Protein AF-A0A1V6EZN3-F1 (afdb_monomer_lite)

pLDDT: mean 82.38, std 13.68, range [46.47, 98.19]

Secondary structure (DSSP, 8-state):
-IIIIIHHHHHHS-TTTTT-HHHHHHHHHHHHHHHHHHHHHHHHHHHHS----STT-----TT-TT--------HHHHHHHHHHHHHHHHHHHHHHHHS--S-S-GGGTTHHHHHHHHTT-

Structure (mmCIF, N/CA/C/O backbone):
data_AF-A0A1V6EZN3-F1
#
_entry.id   AF-A0A1V6EZN3-F1
#
loop_
_atom_site.group_PDB
_atom_site.id
_atom_site.type_symbol
_atom_site.label_atom_id
_atom_site.label_alt_id
_atom_site.label_comp_id
_atom_site.label_asym_id
_atom_site.label_entity_id
_atom_site.label_seq_id
_atom_site.pdbx_PDB_ins_code
_atom_site.Cartn_x
_atom_site.Cartn_y
_atom_site.Cartn_z
_atom_site.occupancy
_atom_site.B_iso_or_equiv
_atom_site.auth_seq_id
_atom_site.auth_comp_id
_atom_site.auth_asym_id
_atom_site.auth_atom_id
_atom_site.pdbx_PDB_model_num
ATOM 1 N N . MET A 1 1 ? 4.358 9.536 4.917 1.00 74.75 1 MET A N 1
ATOM 2 C CA . MET A 1 1 ? 5.019 10.596 4.111 1.00 74.75 1 MET A CA 1
ATOM 3 C C . MET A 1 1 ? 6.515 10.381 3.863 1.00 74.75 1 MET A C 1
ATOM 5 O O . MET A 1 1 ? 6.900 10.360 2.704 1.00 74.75 1 MET A O 1
ATOM 9 N N . VAL A 1 2 ? 7.370 10.203 4.880 1.00 86.25 2 VAL A N 1
ATOM 10 C CA . VAL A 1 2 ? 8.837 10.107 4.666 1.00 86.25 2 VAL A CA 1
ATOM 11 C C . VAL A 1 2 ? 9.235 8.895 3.810 1.00 86.25 2 VAL A C 1
ATOM 13 O O . VAL A 1 2 ? 9.901 9.062 2.791 1.00 86.25 2 VAL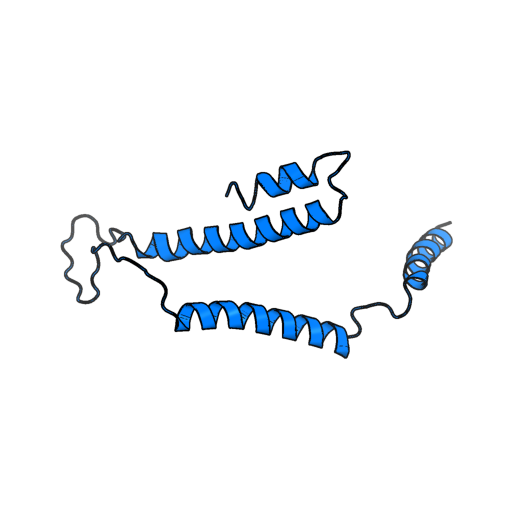 A O 1
ATOM 16 N N . LEU A 1 3 ? 8.769 7.697 4.181 1.00 86.19 3 LEU A N 1
ATOM 17 C CA . LEU A 1 3 ? 9.101 6.441 3.493 1.00 86.19 3 LEU A CA 1
ATOM 18 C C . LEU A 1 3 ? 8.629 6.398 2.035 1.00 86.19 3 LEU A C 1
ATOM 20 O O . LEU A 1 3 ? 9.385 5.961 1.186 1.00 86.19 3 LEU A O 1
ATOM 24 N N . GLY A 1 4 ? 7.414 6.865 1.737 1.00 88.38 4 GLY A N 1
ATOM 25 C CA . GLY A 1 4 ? 6.860 6.824 0.376 1.00 88.38 4 GLY A CA 1
ATOM 26 C C . GLY A 1 4 ? 7.092 8.066 -0.476 1.00 88.38 4 GLY A C 1
ATOM 27 O O . GLY A 1 4 ? 6.752 8.046 -1.651 1.00 88.38 4 GLY A O 1
ATOM 28 N N . GLY A 1 5 ? 7.629 9.147 0.095 1.00 90.88 5 GLY A N 1
ATOM 29 C CA . GLY A 1 5 ? 7.804 10.424 -0.603 1.00 90.88 5 GLY A CA 1
ATOM 30 C C . GLY A 1 5 ? 9.262 10.861 -0.663 1.00 90.88 5 GLY A C 1
ATOM 31 O O . GLY A 1 5 ? 9.866 10.891 -1.731 1.00 90.88 5 GLY A O 1
ATOM 32 N N . ILE A 1 6 ? 9.846 11.166 0.498 1.00 92.62 6 ILE A N 1
ATOM 33 C CA . ILE A 1 6 ? 11.191 11.757 0.587 1.00 92.62 6 ILE A CA 1
ATOM 34 C C . ILE A 1 6 ? 12.275 10.735 0.221 1.00 92.62 6 ILE A C 1
ATOM 36 O O . ILE A 1 6 ? 13.163 11.037 -0.573 1.00 92.62 6 ILE A O 1
ATOM 40 N N . VAL A 1 7 ? 12.206 9.515 0.765 1.00 91.44 7 VAL A N 1
ATOM 41 C CA . VAL A 1 7 ? 13.240 8.491 0.525 1.00 91.44 7 VAL A CA 1
ATOM 42 C C . VAL A 1 7 ? 13.332 8.089 -0.959 1.00 91.44 7 VAL A C 1
ATOM 44 O O . VAL A 1 7 ? 14.443 8.110 -1.491 1.00 91.44 7 VAL A O 1
ATOM 47 N N . PRO A 1 8 ? 12.225 7.794 -1.675 1.00 92.06 8 PRO A N 1
ATOM 48 C CA . PRO A 1 8 ? 12.261 7.499 -3.108 1.00 92.06 8 PRO A CA 1
ATOM 49 C C . PRO A 1 8 ? 12.819 8.659 -3.934 1.00 92.06 8 PRO A C 1
ATOM 51 O O . PRO A 1 8 ? 13.608 8.433 -4.849 1.00 92.06 8 PRO A O 1
ATOM 54 N N . MET A 1 9 ? 12.462 9.897 -3.578 1.00 89.56 9 MET A N 1
ATOM 55 C CA . MET A 1 9 ? 12.938 11.099 -4.262 1.00 89.56 9 MET A CA 1
ATOM 56 C C . MET A 1 9 ? 14.462 11.227 -4.162 1.00 89.56 9 MET A C 1
ATOM 58 O O . MET A 1 9 ? 15.135 11.358 -5.181 1.00 89.56 9 MET A O 1
ATOM 62 N N . ILE A 1 10 ? 15.027 11.088 -2.960 1.00 90.19 10 ILE A N 1
ATOM 63 C CA . ILE A 1 10 ? 16.484 11.111 -2.752 1.00 90.19 10 ILE A CA 1
ATOM 64 C C . ILE A 1 10 ? 17.169 9.969 -3.516 1.00 90.19 10 ILE A C 1
ATOM 66 O O . ILE A 1 10 ? 18.237 10.151 -4.104 1.00 90.19 10 ILE A O 1
ATOM 70 N N . LEU A 1 11 ? 16.564 8.780 -3.509 1.00 87.94 11 LEU A N 1
ATOM 71 C CA . LEU A 1 11 ? 17.143 7.591 -4.123 1.00 87.94 11 LEU A CA 1
ATOM 72 C C . LEU A 1 11 ? 17.268 7.723 -5.651 1.00 87.94 11 LEU A C 1
ATOM 74 O O . LEU A 1 11 ? 18.283 7.290 -6.207 1.00 87.94 11 LEU A O 1
ATOM 78 N N . LEU A 1 12 ? 16.255 8.322 -6.290 1.00 90.56 12 LEU A N 1
ATOM 79 C CA . LEU A 1 12 ? 16.155 8.502 -7.741 1.00 90.56 12 LEU A CA 1
ATOM 80 C C . LEU A 1 12 ? 16.863 9.767 -8.243 1.00 90.56 12 LEU A C 1
ATOM 82 O O . LEU A 1 12 ? 17.432 9.742 -9.329 1.00 90.56 12 LEU A O 1
ATOM 86 N N . MET A 1 13 ? 16.893 10.851 -7.460 1.00 89.25 13 MET A N 1
ATOM 87 C CA . MET A 1 13 ? 17.555 12.105 -7.858 1.00 89.25 13 MET A CA 1
ATOM 88 C C . MET A 1 13 ? 19.085 12.062 -7.741 1.00 89.25 13 MET A C 1
ATOM 90 O O . MET A 1 13 ? 19.760 13.033 -8.081 1.00 89.25 13 MET A O 1
ATOM 94 N N . HIS A 1 14 ? 19.667 10.960 -7.262 1.00 86.38 14 HIS A N 1
ATOM 95 C CA . HIS A 1 14 ? 21.113 10.872 -7.106 1.00 86.38 14 HIS A CA 1
ATOM 96 C C . HIS A 1 14 ? 21.820 10.661 -8.469 1.00 86.38 14 HIS A C 1
ATOM 98 O O . HIS A 1 14 ? 21.703 9.581 -9.057 1.00 86.38 14 HIS A O 1
ATOM 104 N N . PRO A 1 15 ? 22.672 11.602 -8.927 1.00 75.31 15 PRO A N 1
ATOM 105 C CA . PRO A 1 15 ? 23.129 11.711 -10.323 1.00 75.31 15 PRO A CA 1
ATOM 106 C C . PRO A 1 15 ? 23.977 10.543 -10.850 1.00 75.31 15 PRO A C 1
ATOM 108 O O . PRO A 1 15 ? 24.114 10.377 -12.051 1.00 75.31 15 PRO A O 1
ATOM 111 N N . ARG A 1 16 ? 24.576 9.734 -9.968 1.00 74.69 16 ARG A N 1
ATOM 112 C CA . ARG A 1 16 ? 25.441 8.597 -10.353 1.00 74.69 16 ARG A CA 1
ATOM 113 C C . ARG A 1 16 ? 24.813 7.211 -10.207 1.00 74.69 16 ARG A C 1
ATOM 115 O O . ARG A 1 16 ? 25.399 6.237 -10.655 1.00 74.69 16 ARG A O 1
ATOM 122 N N . ILE A 1 17 ? 23.693 7.098 -9.498 1.00 76.00 17 ILE A N 1
ATOM 123 C CA . ILE A 1 17 ? 23.171 5.800 -9.027 1.00 76.00 17 ILE A CA 1
ATOM 124 C C . ILE A 1 17 ? 21.643 5.707 -9.092 1.00 76.00 17 ILE A C 1
ATOM 126 O O . ILE A 1 17 ? 21.104 4.641 -8.812 1.00 76.00 17 ILE A O 1
ATOM 130 N N . GLY A 1 18 ? 20.936 6.774 -9.480 1.00 75.44 18 GLY A N 1
ATOM 131 C CA . GLY A 1 18 ? 19.478 6.763 -9.649 1.00 75.44 18 GLY A CA 1
ATOM 132 C C . GLY A 1 18 ? 18.984 5.762 -10.701 1.00 75.44 18 GLY A C 1
ATOM 133 O O . GLY A 1 18 ? 17.904 5.203 -10.550 1.00 75.44 18 GLY A O 1
ATOM 134 N N . GLU A 1 19 ? 19.809 5.455 -11.705 1.00 82.19 19 GLU A N 1
ATOM 135 C CA . GLU A 1 19 ? 19.479 4.524 -12.797 1.00 82.19 19 GLU A CA 1
ATOM 136 C C . GLU A 1 19 ? 19.697 3.043 -12.443 1.00 82.19 19 GLU A C 1
ATOM 138 O O . GLU A 1 19 ? 19.358 2.146 -13.218 1.00 82.19 19 GLU A O 1
ATOM 143 N N . LEU A 1 20 ? 20.256 2.745 -11.263 1.00 89.25 20 LEU A N 1
ATOM 144 C CA . LEU A 1 20 ? 20.460 1.361 -10.846 1.00 89.25 20 LEU A CA 1
ATOM 145 C C . LEU A 1 20 ? 19.105 0.665 -10.666 1.00 89.25 20 LEU A C 1
ATOM 147 O O . LEU A 1 20 ? 18.286 1.082 -9.846 1.00 89.25 20 LEU A O 1
ATOM 151 N N . ARG A 1 21 ? 18.903 -0.464 -11.359 1.00 88.50 21 ARG A N 1
ATOM 152 C CA . ARG A 1 21 ? 17.656 -1.256 -11.297 1.00 88.50 21 ARG A CA 1
ATOM 153 C C . ARG A 1 21 ? 17.202 -1.543 -9.866 1.00 88.50 21 ARG A C 1
ATOM 155 O O . ARG A 1 21 ? 16.028 -1.383 -9.555 1.00 88.50 21 ARG A O 1
ATOM 162 N N . GLY A 1 22 ? 18.135 -1.913 -8.985 1.00 90.88 22 GLY A N 1
ATOM 163 C CA . GLY A 1 22 ? 17.829 -2.184 -7.577 1.00 90.88 22 GLY A CA 1
ATOM 164 C C . GLY A 1 22 ? 17.267 -0.968 -6.834 1.00 90.88 22 GLY A C 1
ATOM 165 O O . GLY A 1 22 ? 16.378 -1.115 -6.000 1.00 90.88 22 GLY A O 1
ATOM 166 N N . ARG A 1 23 ? 17.719 0.244 -7.177 1.00 89.12 23 ARG A N 1
ATOM 167 C CA . ARG A 1 23 ? 17.191 1.483 -6.602 1.00 89.12 23 ARG A CA 1
ATOM 168 C C . ARG A 1 23 ? 15.821 1.824 -7.158 1.00 89.12 23 ARG A C 1
ATOM 170 O O . ARG A 1 23 ? 14.944 2.165 -6.379 1.00 89.12 23 ARG A O 1
ATOM 177 N N . ILE A 1 24 ? 15.604 1.659 -8.458 1.00 92.25 24 ILE A N 1
ATOM 178 C CA . ILE A 1 24 ? 14.277 1.860 -9.052 1.00 92.25 24 ILE A CA 1
ATOM 179 C C . ILE A 1 24 ? 13.254 0.944 -8.367 1.00 92.25 24 ILE A C 1
ATOM 181 O O . ILE A 1 24 ? 12.236 1.425 -7.878 1.00 92.25 24 ILE A O 1
ATOM 185 N N . VAL A 1 25 ? 13.569 -0.347 -8.221 1.00 94.75 25 VAL A N 1
ATOM 186 C CA . VAL A 1 25 ? 12.700 -1.310 -7.522 1.00 94.75 25 VAL A CA 1
ATOM 187 C C . VAL A 1 25 ? 12.456 -0.898 -6.067 1.00 94.75 25 VAL A C 1
ATOM 189 O O . VAL A 1 25 ? 11.309 -0.899 -5.614 1.00 94.75 25 VAL A O 1
ATOM 192 N N . ALA A 1 26 ? 13.504 -0.507 -5.336 1.00 93.50 26 ALA A N 1
ATOM 193 C CA . ALA A 1 26 ? 13.374 -0.058 -3.951 1.00 93.50 26 ALA A CA 1
ATOM 194 C C . ALA A 1 26 ? 12.512 1.211 -3.828 1.00 93.50 26 ALA A C 1
ATOM 196 O O . ALA A 1 26 ? 11.607 1.253 -2.998 1.00 93.50 26 ALA A O 1
ATOM 197 N N . ALA A 1 27 ? 12.741 2.217 -4.675 1.00 94.06 27 ALA A N 1
ATOM 198 C CA . ALA A 1 27 ? 11.963 3.451 -4.717 1.00 94.06 27 ALA A CA 1
ATOM 199 C C . ALA A 1 27 ? 10.486 3.168 -5.007 1.00 94.06 27 ALA A C 1
ATOM 201 O O . ALA A 1 27 ? 9.629 3.629 -4.258 1.00 94.06 27 ALA A O 1
ATOM 202 N N . THR A 1 28 ? 10.173 2.365 -6.027 1.00 94.50 28 THR A N 1
ATOM 203 C CA . THR A 1 28 ? 8.785 2.002 -6.350 1.00 94.50 28 THR A CA 1
ATOM 204 C C . THR A 1 28 ? 8.114 1.254 -5.197 1.00 94.50 28 THR A C 1
ATOM 206 O O . THR A 1 28 ? 6.982 1.574 -4.836 1.00 94.50 28 THR A O 1
ATOM 209 N N . SER A 1 29 ? 8.819 0.312 -4.566 1.00 95.06 29 SER A N 1
ATOM 210 C CA . SER A 1 29 ? 8.294 -0.454 -3.426 1.00 95.06 29 SER A CA 1
ATOM 211 C C . SER A 1 29 ? 7.983 0.454 -2.233 1.00 95.06 29 SER A C 1
ATOM 213 O O . SER A 1 29 ? 6.928 0.338 -1.609 1.00 95.06 29 SER A O 1
ATOM 215 N N . LEU A 1 30 ? 8.879 1.402 -1.953 1.00 95.62 30 LEU A N 1
ATOM 216 C CA . LEU A 1 30 ? 8.715 2.407 -0.909 1.00 95.62 30 LEU A CA 1
ATOM 217 C C . LEU A 1 30 ? 7.535 3.346 -1.182 1.00 95.62 30 LEU A C 1
ATOM 219 O O . LEU A 1 30 ? 6.764 3.620 -0.263 1.00 95.62 30 LEU A O 1
ATOM 223 N N . VAL A 1 31 ? 7.360 3.806 -2.426 1.00 95.81 31 VAL A N 1
ATOM 224 C CA . VAL A 1 31 ? 6.211 4.637 -2.827 1.00 95.81 31 VAL A CA 1
ATOM 225 C C . VAL A 1 31 ? 4.901 3.887 -2.592 1.00 95.81 31 VAL A C 1
ATOM 227 O O . VAL A 1 31 ? 4.014 4.412 -1.921 1.00 95.81 31 VAL A O 1
ATOM 230 N N . VAL A 1 32 ? 4.790 2.648 -3.084 1.00 94.94 32 VAL A N 1
ATOM 231 C CA . VAL A 1 32 ? 3.578 1.826 -2.933 1.00 94.94 32 VAL A CA 1
ATOM 232 C C . VAL A 1 32 ? 3.279 1.559 -1.456 1.00 94.94 32 VAL A C 1
ATOM 234 O O . VAL A 1 32 ? 2.172 1.832 -0.991 1.00 94.94 32 VAL A O 1
ATOM 237 N N . GLY A 1 33 ? 4.273 1.100 -0.690 1.00 95.50 33 GLY A N 1
ATOM 238 C CA . GLY A 1 33 ? 4.118 0.847 0.745 1.00 95.50 33 GLY A CA 1
ATOM 239 C C . GLY A 1 33 ? 3.765 2.111 1.534 1.00 95.50 33 GLY A C 1
ATOM 240 O O . GLY A 1 33 ? 2.898 2.087 2.407 1.00 95.50 33 GLY A O 1
ATOM 241 N N . GLY A 1 34 ? 4.379 3.245 1.196 1.00 95.31 34 GLY A N 1
ATOM 242 C CA . GLY A 1 34 ? 4.056 4.531 1.802 1.00 95.31 34 GLY A CA 1
ATOM 243 C C . GLY A 1 34 ? 2.655 5.035 1.451 1.00 95.31 34 GLY A C 1
ATOM 244 O O . GLY A 1 34 ? 2.027 5.670 2.296 1.00 95.31 34 GLY A O 1
ATOM 245 N N . GLY A 1 35 ? 2.151 4.722 0.255 1.00 93.81 35 GLY A N 1
ATOM 246 C CA . GLY A 1 35 ? 0.765 4.971 -0.144 1.00 93.81 35 GLY A CA 1
ATOM 247 C C . GLY A 1 35 ? -0.229 4.184 0.711 1.00 93.81 35 GLY A C 1
ATOM 248 O O . GLY A 1 35 ? -1.149 4.778 1.271 1.00 93.81 35 GLY A O 1
ATOM 249 N N . PHE A 1 36 ? 0.006 2.882 0.905 1.00 93.25 36 PHE A N 1
ATOM 250 C CA . PHE A 1 36 ? -0.811 2.059 1.807 1.00 93.25 36 PHE A CA 1
ATOM 251 C C . PHE A 1 36 ? -0.775 2.567 3.252 1.00 93.25 36 PHE A C 1
ATOM 253 O O . PHE A 1 36 ? -1.821 2.675 3.888 1.00 93.25 36 PHE A O 1
ATOM 260 N N . ALA A 1 37 ? 0.402 2.947 3.758 1.00 93.50 37 ALA A N 1
ATOM 261 C CA . ALA A 1 37 ? 0.526 3.530 5.093 1.00 93.50 37 ALA A CA 1
ATOM 262 C C . ALA A 1 37 ? -0.253 4.851 5.224 1.00 93.50 37 ALA A C 1
ATOM 264 O O . ALA A 1 37 ? -0.879 5.098 6.253 1.00 93.50 37 ALA A O 1
ATOM 265 N N . GLN A 1 38 ? -0.251 5.692 4.184 1.00 93.75 38 GLN A N 1
ATOM 266 C CA . GLN A 1 38 ? -1.026 6.932 4.177 1.00 93.75 38 GLN A CA 1
ATOM 267 C C . GLN A 1 38 ? -2.533 6.648 4.193 1.00 93.75 38 GLN A C 1
ATOM 269 O O . GLN A 1 38 ? -3.244 7.240 4.999 1.00 93.75 38 GLN A O 1
ATOM 274 N N . MET A 1 39 ? -3.011 5.717 3.357 1.00 92.44 39 MET A N 1
ATOM 275 C CA . MET A 1 39 ? -4.419 5.300 3.363 1.00 92.44 39 MET A CA 1
ATOM 276 C C . MET A 1 39 ? -4.831 4.744 4.727 1.00 92.44 39 MET A C 1
ATOM 278 O O . MET A 1 39 ? -5.877 5.130 5.238 1.00 92.44 39 MET A O 1
ATOM 282 N N . TRP A 1 40 ? -3.994 3.907 5.346 1.00 90.69 40 TRP A N 1
ATOM 283 C CA . TRP A 1 40 ? -4.234 3.383 6.690 1.00 90.69 40 TRP A CA 1
ATOM 284 C C . TRP A 1 40 ? -4.418 4.506 7.712 1.00 90.69 40 TRP A C 1
ATOM 286 O O . TRP A 1 40 ? -5.431 4.548 8.404 1.00 90.69 40 TRP A O 1
ATOM 296 N N . VAL A 1 41 ? -3.466 5.442 7.788 1.00 90.56 41 VAL A N 1
ATOM 297 C CA . VAL A 1 41 ? -3.523 6.553 8.751 1.00 90.56 41 VAL A CA 1
ATOM 298 C C . VAL A 1 41 ? -4.754 7.426 8.514 1.00 90.56 41 VAL A C 1
ATOM 300 O O . VAL A 1 41 ? -5.403 7.822 9.476 1.00 90.56 41 VAL A O 1
ATOM 303 N N . THR A 1 42 ? -5.102 7.713 7.258 1.00 91.19 42 THR A N 1
ATOM 304 C CA . THR A 1 42 ? -6.261 8.556 6.944 1.00 91.19 42 THR A CA 1
ATOM 305 C C . THR A 1 42 ? -7.588 7.858 7.240 1.00 91.19 42 THR A C 1
ATOM 307 O O . THR A 1 42 ? -8.455 8.465 7.861 1.00 91.19 42 THR A O 1
ATOM 310 N N . ILE A 1 43 ? -7.753 6.600 6.829 1.00 90.81 43 ILE A N 1
ATOM 311 C CA . ILE A 1 43 ? -9.016 5.866 6.988 1.00 90.81 43 ILE A CA 1
ATOM 312 C C . ILE A 1 43 ? -9.191 5.442 8.447 1.00 90.81 43 ILE A C 1
ATOM 314 O O . ILE A 1 43 ? -10.143 5.857 9.102 1.00 90.81 43 ILE A O 1
ATOM 318 N N . VAL A 1 44 ? -8.236 4.678 8.984 1.00 89.38 44 VAL A N 1
ATOM 319 C CA . VAL A 1 44 ? -8.329 4.127 10.342 1.00 89.38 44 VAL A CA 1
ATOM 320 C C . VAL A 1 44 ? -8.195 5.235 11.381 1.00 89.38 44 VAL A C 1
ATOM 322 O O . VAL A 1 44 ? -8.964 5.277 12.335 1.00 89.38 44 VAL A O 1
ATOM 325 N N . GLY A 1 45 ? -7.269 6.179 11.184 1.00 86.44 45 GLY A N 1
ATOM 326 C CA . GLY A 1 45 ? -7.116 7.318 12.092 1.00 86.44 45 GLY A CA 1
ATOM 327 C C . GLY A 1 45 ? -8.331 8.246 12.089 1.00 86.44 45 GLY A C 1
ATOM 328 O O . GLY A 1 45 ? -8.718 8.732 13.149 1.00 86.44 45 GLY A O 1
ATOM 329 N N . GLY A 1 46 ? -8.973 8.443 10.933 1.00 84.25 46 GLY A N 1
ATOM 330 C CA . GLY A 1 46 ? -10.200 9.235 10.823 1.00 84.25 46 GLY A CA 1
ATOM 331 C C . GLY A 1 46 ? -11.420 8.587 11.486 1.00 84.25 46 GLY A C 1
ATOM 332 O O . GLY A 1 46 ? -12.324 9.297 11.910 1.00 84.25 46 GLY A O 1
ATOM 333 N N . GLN A 1 47 ? -11.442 7.257 11.600 1.00 82.38 47 GLN A N 1
ATOM 334 C CA . GLN A 1 47 ? -12.518 6.508 12.261 1.00 82.38 47 GLN A CA 1
ATOM 335 C C . GLN A 1 47 ? -12.261 6.266 13.754 1.00 82.38 47 GLN A C 1
ATOM 337 O O . GLN A 1 47 ? -13.209 6.110 14.519 1.00 82.38 47 GLN A O 1
ATOM 342 N N . ALA A 1 48 ? -10.995 6.215 14.175 1.00 82.56 48 ALA A N 1
ATOM 343 C CA . ALA A 1 48 ? -10.622 5.921 15.557 1.00 82.56 48 ALA A CA 1
ATOM 344 C C . ALA A 1 48 ? -10.944 7.071 16.522 1.00 82.56 48 ALA A C 1
ATOM 346 O O . ALA A 1 48 ? -11.226 6.819 17.694 1.00 82.56 48 ALA A O 1
ATOM 347 N N . PHE A 1 49 ? -10.902 8.320 16.045 1.00 78.50 49 PHE A N 1
ATOM 348 C CA . PHE A 1 49 ? -11.174 9.501 16.860 1.00 78.50 49 PHE A CA 1
ATOM 349 C C . PHE A 1 49 ? -12.504 10.144 16.461 1.00 78.50 49 PHE A C 1
ATOM 351 O O . PHE A 1 49 ? -12.657 10.568 15.314 1.00 78.50 49 PHE A O 1
ATOM 358 N N . PRO A 1 50 ? -13.465 10.246 17.393 1.00 72.44 50 PRO A N 1
ATOM 359 C CA . PRO A 1 50 ? -14.779 10.784 17.092 1.00 72.44 50 PRO A CA 1
ATOM 360 C C . PRO A 1 50 ? -14.700 12.278 16.772 1.00 72.44 50 PRO A C 1
ATOM 362 O O . PRO A 1 50 ? -14.030 13.056 17.455 1.00 72.44 50 PRO A O 1
ATOM 365 N N . LEU A 1 51 ? -15.439 12.688 15.745 1.00 71.75 51 LEU A N 1
ATOM 366 C CA . LEU A 1 51 ? -15.643 14.093 15.419 1.00 71.75 51 LEU A CA 1
ATOM 367 C C . LEU A 1 51 ? -16.748 14.669 16.307 1.00 71.75 51 LEU A C 1
ATOM 369 O O . LEU A 1 51 ? -17.795 14.057 16.503 1.00 71.75 51 LEU A O 1
ATOM 373 N N . VAL A 1 52 ? -16.539 15.880 16.824 1.00 73.06 52 VAL A N 1
ATOM 374 C CA . VAL A 1 52 ? -17.595 16.617 17.527 1.00 73.06 52 VAL A CA 1
ATOM 375 C C . VAL A 1 52 ? -18.526 17.223 16.479 1.00 73.06 52 VAL A C 1
ATOM 377 O O . VAL A 1 52 ? -18.264 18.301 15.952 1.00 73.06 52 VAL A O 1
ATOM 380 N N . ILE A 1 53 ? -19.601 16.505 16.152 1.00 76.44 53 ILE A N 1
ATOM 381 C CA . ILE A 1 53 ? -20.544 16.894 15.089 1.00 76.44 53 ILE A CA 1
ATOM 382 C C . ILE A 1 53 ? -21.468 18.037 15.546 1.00 76.44 53 ILE A C 1
ATOM 384 O O . ILE A 1 53 ? -21.791 18.924 14.758 1.00 76.44 53 ILE A O 1
ATOM 388 N N . PHE A 1 54 ? -21.859 18.061 16.826 1.00 78.38 54 PHE A N 1
ATOM 389 C CA . PHE A 1 54 ? -22.773 19.066 17.384 1.00 78.38 54 PHE A CA 1
ATOM 390 C C . PHE A 1 54 ? -22.179 19.751 18.626 1.00 78.38 54 PHE A C 1
ATOM 392 O O . PHE A 1 54 ? -22.423 19.318 19.756 1.00 78.38 54 PHE A O 1
ATOM 399 N N . PRO A 1 55 ? -21.402 20.834 18.450 1.00 72.50 55 PRO A N 1
ATOM 400 C CA . PRO A 1 55 ? -20.811 21.572 19.563 1.00 72.50 55 PRO A CA 1
ATOM 401 C C . PRO A 1 55 ? -21.895 22.111 20.511 1.00 72.50 55 PRO A C 1
ATOM 403 O O . PRO A 1 55 ? -22.852 22.747 20.074 1.00 72.50 55 PRO A O 1
ATOM 406 N N . GLY A 1 56 ? -21.760 21.868 21.818 1.00 75.81 56 GLY A N 1
ATOM 407 C CA . GLY A 1 56 ? -22.682 22.397 22.835 1.00 75.81 56 GLY A CA 1
ATOM 408 C C . GLY A 1 56 ? -24.032 21.674 22.959 1.00 75.81 56 GLY A C 1
ATOM 409 O O . GLY A 1 56 ? -24.912 22.152 23.675 1.00 75.81 56 GLY A O 1
ATOM 410 N N . ARG A 1 57 ? -24.222 20.524 22.298 1.00 71.31 57 ARG A N 1
ATOM 411 C CA . ARG A 1 57 ? -25.422 19.683 22.435 1.00 71.31 57 ARG A CA 1
ATOM 412 C C . ARG A 1 57 ? -25.038 18.279 22.907 1.00 71.31 57 ARG A C 1
ATOM 414 O O . ARG A 1 57 ? -24.135 17.672 22.345 1.00 71.31 57 ARG A O 1
ATOM 421 N N . GLN A 1 58 ? -25.739 17.747 23.913 1.00 66.00 58 GLN A N 1
ATOM 422 C CA . GLN A 1 58 ? -25.655 16.321 24.247 1.00 66.00 58 GLN A CA 1
ATOM 423 C C . GLN A 1 58 ? -26.574 15.547 23.308 1.00 66.00 58 GLN A C 1
ATOM 425 O O . GLN A 1 58 ? -27.794 15.701 23.359 1.00 66.00 58 GLN A O 1
ATOM 430 N N . VAL A 1 59 ? -25.972 14.743 22.436 1.00 68.44 59 VAL A N 1
ATOM 431 C CA . VAL A 1 59 ? -26.684 13.863 21.513 1.00 68.44 59 VAL A CA 1
ATOM 432 C C . VAL A 1 59 ? -26.376 12.430 21.924 1.00 68.44 59 VAL A C 1
ATOM 434 O O . VAL A 1 59 ? -25.217 12.038 22.010 1.00 68.44 59 VAL A O 1
ATOM 437 N N . SER A 1 60 ? -27.423 11.671 22.237 1.00 66.62 60 SER A N 1
ATOM 438 C CA . 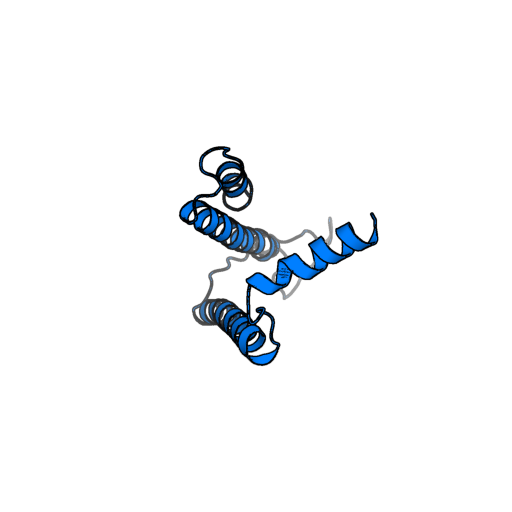SER A 1 60 ? -27.347 10.236 22.504 1.00 66.62 60 SER A CA 1
ATOM 439 C C . SER A 1 60 ? -27.553 9.498 21.183 1.00 66.62 60 SER A C 1
ATOM 441 O O . SER A 1 60 ? -28.532 9.748 20.483 1.00 66.62 60 SER A O 1
ATOM 443 N N . SER A 1 61 ? -26.615 8.622 20.830 1.00 67.00 61 SER A N 1
ATOM 444 C CA . SER A 1 61 ? -26.641 7.809 19.614 1.00 67.00 61 SER A CA 1
ATOM 445 C C . SER A 1 61 ? -26.401 6.350 19.991 1.00 67.00 61 SER A C 1
ATOM 447 O O . SER A 1 61 ? -25.536 6.051 20.814 1.00 67.00 61 SER A O 1
ATOM 449 N N . SER A 1 62 ? -27.153 5.430 19.386 1.00 66.88 62 SER A N 1
ATOM 450 C CA . SER A 1 62 ? -26.939 3.983 19.519 1.00 66.88 62 SER A CA 1
ATOM 451 C C . SER A 1 62 ? -25.729 3.477 18.719 1.00 66.88 62 SER A C 1
ATOM 453 O O . SER A 1 62 ? -25.395 2.300 18.811 1.00 66.88 62 SER A O 1
ATOM 455 N N . PHE A 1 63 ? -25.068 4.348 17.947 1.00 64.69 63 PHE A N 1
ATOM 456 C CA . PHE A 1 63 ? -23.952 4.021 17.051 1.00 64.69 63 PHE A CA 1
ATOM 457 C C . PHE A 1 63 ? -22.564 4.341 17.632 1.00 64.69 63 PHE A C 1
ATOM 459 O O . PHE A 1 63 ? -21.594 4.423 16.886 1.00 64.69 63 PHE A O 1
ATOM 466 N N . TYR A 1 64 ? -22.444 4.478 18.957 1.00 61.44 64 TYR A N 1
ATOM 467 C CA . TYR A 1 64 ? -21.167 4.747 19.639 1.00 61.44 64 TYR A CA 1
ATOM 468 C C . TYR A 1 64 ? -20.463 6.046 19.182 1.00 61.44 64 TYR A C 1
ATOM 470 O O . TYR A 1 64 ? -19.234 6.132 19.214 1.00 61.44 64 TYR A O 1
ATOM 478 N N . ASP A 1 65 ? -21.225 7.082 18.802 1.00 65.81 65 ASP A N 1
ATOM 479 C CA . ASP A 1 65 ? -20.678 8.424 18.552 1.00 65.81 65 ASP A CA 1
ATOM 480 C C . ASP A 1 65 ? -19.976 8.949 19.812 1.00 65.81 65 ASP A C 1
ATOM 482 O O . ASP A 1 65 ? -20.596 9.097 20.866 1.00 65.81 65 ASP A O 1
ATOM 486 N N . GLY A 1 66 ? -18.677 9.238 19.710 1.00 63.34 66 GLY A N 1
ATOM 487 C CA . GLY A 1 66 ? -17.887 9.780 20.821 1.00 63.34 66 GLY A CA 1
ATOM 488 C C . GLY A 1 66 ? -16.950 8.789 21.517 1.00 63.34 66 GLY A C 1
ATOM 489 O O . GLY A 1 66 ? -16.218 9.205 22.415 1.00 63.34 66 GLY A O 1
ATOM 490 N N . VAL A 1 67 ? -16.914 7.516 21.111 1.00 68.06 67 VAL A N 1
ATOM 491 C CA . VAL A 1 67 ? -16.011 6.510 21.701 1.00 68.06 67 VAL A CA 1
ATOM 492 C C . VAL A 1 67 ? -14.772 6.313 20.829 1.00 68.06 67 VAL A C 1
ATOM 494 O O . VAL A 1 67 ? -14.866 6.224 19.608 1.00 68.06 67 VAL A O 1
ATOM 497 N N . VAL A 1 68 ? -13.598 6.216 21.459 1.00 76.94 68 VAL A N 1
ATOM 498 C CA . VAL A 1 68 ? -12.364 5.822 20.767 1.00 76.94 68 VAL A CA 1
ATOM 499 C C . VAL A 1 68 ? -12.460 4.345 20.401 1.00 76.94 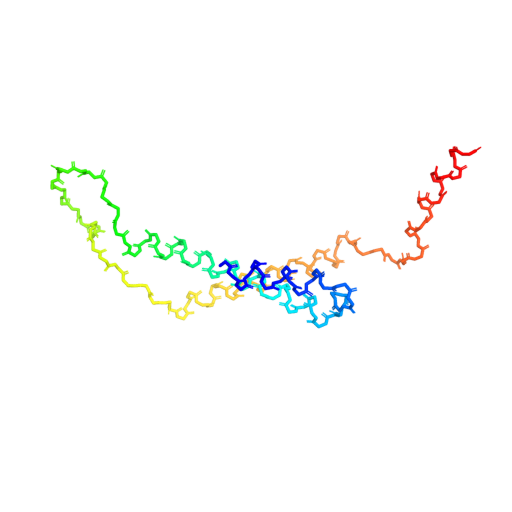68 VAL A C 1
ATOM 501 O O . VAL A 1 68 ? -12.517 3.491 21.287 1.00 76.94 68 VAL A O 1
ATOM 504 N N . ASN A 1 69 ? -12.471 4.042 19.104 1.00 76.94 69 ASN A N 1
ATOM 505 C CA . ASN A 1 69 ? -12.546 2.669 18.621 1.00 76.94 69 ASN A CA 1
ATOM 506 C C . ASN A 1 69 ? -11.157 2.154 18.222 1.00 76.94 69 ASN A C 1
ATOM 508 O O . ASN A 1 69 ? -10.397 2.845 17.543 1.00 76.94 69 ASN A O 1
ATOM 512 N N . THR A 1 70 ? -10.822 0.931 18.636 1.00 82.44 70 THR A N 1
ATOM 513 C CA . THR A 1 70 ? -9.551 0.291 18.270 1.00 82.44 70 THR A CA 1
ATOM 514 C C . THR A 1 70 ? -9.782 -0.635 17.084 1.00 82.44 70 THR A C 1
ATOM 516 O O . THR A 1 70 ? -10.631 -1.519 17.144 1.00 82.44 70 THR A O 1
ATOM 519 N N . TYR A 1 71 ? -9.017 -0.451 16.010 1.00 84.12 71 TYR A N 1
ATOM 520 C CA . TYR A 1 71 ? -9.106 -1.281 14.811 1.00 84.12 71 TYR A CA 1
ATOM 521 C C . TYR A 1 71 ? -7.932 -2.262 14.744 1.00 84.12 71 TYR A C 1
ATOM 523 O O . TYR A 1 71 ? -6.774 -1.853 14.628 1.00 84.12 71 TYR A O 1
ATOM 531 N N . THR A 1 72 ? -8.231 -3.561 14.797 1.00 89.69 72 THR A N 1
ATOM 532 C CA . THR A 1 72 ? -7.255 -4.640 14.591 1.00 89.69 72 THR A CA 1
ATOM 533 C C . THR A 1 72 ? -7.698 -5.510 13.420 1.00 89.69 72 THR A C 1
ATOM 535 O O . THR A 1 72 ? -8.742 -6.154 13.533 1.00 89.69 72 THR A O 1
ATOM 538 N N . PRO A 1 73 ? -6.923 -5.563 12.323 1.00 90.19 73 PRO A N 1
ATOM 539 C CA . PRO A 1 73 ? -7.305 -6.318 11.143 1.00 90.19 73 PRO A CA 1
ATOM 540 C C . PRO A 1 73 ? -7.448 -7.806 11.432 1.00 90.19 73 PRO A C 1
ATOM 542 O O . PRO A 1 73 ? -6.602 -8.428 12.080 1.00 90.19 73 PRO A O 1
ATOM 545 N N . THR A 1 74 ? -8.491 -8.380 10.870 1.00 94.75 74 THR A N 1
ATOM 546 C CA . THR A 1 74 ? -8.811 -9.798 10.896 1.00 94.75 74 THR A CA 1
ATOM 547 C C . THR A 1 74 ? -8.208 -10.517 9.689 1.00 94.75 74 THR A C 1
ATOM 549 O O . THR A 1 74 ? -7.841 -9.917 8.676 1.00 94.75 74 THR A O 1
ATOM 552 N N . LEU A 1 75 ? -8.101 -11.845 9.772 1.00 96.00 75 LEU A N 1
ATOM 553 C CA . LEU A 1 75 ? -7.568 -12.658 8.676 1.00 96.00 75 LEU A CA 1
ATOM 554 C C . LEU A 1 75 ? -8.351 -12.495 7.350 1.00 96.00 75 LEU A C 1
ATOM 556 O O . LEU A 1 75 ? -7.702 -12.356 6.311 1.00 96.00 75 LEU A O 1
ATOM 560 N N . PRO A 1 76 ? -9.700 -12.456 7.331 1.00 96.31 76 PRO A N 1
ATOM 561 C CA . PRO A 1 76 ? -10.452 -12.195 6.103 1.00 96.31 76 PRO A CA 1
ATOM 562 C C . PRO A 1 76 ? -10.139 -10.837 5.462 1.00 96.31 76 PRO A C 1
ATOM 564 O O . PRO A 1 76 ? -10.081 -10.747 4.239 1.00 96.31 76 PRO A O 1
ATOM 567 N N . GLU A 1 77 ? -9.888 -9.794 6.257 1.00 93.06 77 GLU A N 1
ATOM 568 C CA . GLU A 1 77 ? -9.530 -8.463 5.742 1.00 93.06 77 GLU A CA 1
ATOM 569 C C . GLU A 1 77 ? -8.148 -8.469 5.080 1.00 93.06 77 GLU A C 1
ATOM 571 O O . GLU A 1 77 ? -7.964 -7.876 4.015 1.00 93.06 77 GLU A O 1
ATOM 576 N N . TRP A 1 78 ? -7.190 -9.209 5.646 1.00 94.31 78 TRP A N 1
ATOM 577 C CA . TRP A 1 78 ? -5.896 -9.434 4.999 1.00 94.31 78 TRP A CA 1
ATOM 578 C C . TRP A 1 78 ? -6.042 -10.171 3.668 1.00 94.31 78 TRP A C 1
ATOM 580 O O . TRP A 1 78 ? -5.460 -9.751 2.665 1.00 94.31 78 TRP A O 1
ATOM 590 N N . LEU A 1 79 ? -6.837 -11.244 3.635 1.00 96.62 79 LEU A N 1
ATOM 591 C CA . LEU A 1 79 ? -7.103 -11.992 2.405 1.00 96.62 79 LEU A CA 1
ATOM 592 C C . LEU A 1 79 ? -7.774 -11.112 1.346 1.00 96.62 79 LEU A C 1
ATOM 594 O O . LEU A 1 79 ? -7.389 -11.169 0.177 1.00 96.62 79 LEU A O 1
ATOM 598 N N . LEU A 1 80 ? -8.714 -10.255 1.752 1.00 95.56 80 LEU A N 1
ATOM 599 C CA . LEU A 1 80 ? -9.349 -9.283 0.867 1.00 95.56 80 LEU A CA 1
ATOM 600 C C . LEU A 1 80 ? -8.306 -8.329 0.264 1.00 95.56 80 LEU A C 1
ATOM 602 O O . LEU A 1 80 ? -8.253 -8.181 -0.958 1.00 95.56 80 LEU A O 1
ATOM 606 N N . GLY A 1 81 ? -7.423 -7.760 1.090 1.00 92.38 81 GLY A N 1
ATOM 607 C CA . GLY A 1 81 ? -6.341 -6.885 0.631 1.00 92.38 81 GLY A CA 1
ATOM 608 C C . GLY A 1 81 ? -5.406 -7.562 -0.379 1.00 92.38 81 GLY A C 1
ATOM 609 O O . GLY A 1 81 ? -5.170 -7.027 -1.465 1.00 92.38 81 GLY A O 1
ATOM 610 N N . PHE A 1 82 ? -4.920 -8.769 -0.071 1.00 95.44 82 PHE A N 1
ATOM 611 C CA . PHE A 1 82 ? -4.036 -9.516 -0.976 1.00 95.44 82 PHE A CA 1
ATOM 612 C C . PHE A 1 82 ? -4.736 -9.960 -2.266 1.00 95.44 82 PHE A C 1
ATOM 614 O O . PHE A 1 82 ? -4.115 -9.942 -3.332 1.00 95.44 82 PHE A O 1
ATOM 621 N N . SER A 1 83 ? -6.027 -10.304 -2.206 1.00 96.75 83 SER A N 1
ATOM 622 C CA . SER A 1 83 ? -6.802 -10.666 -3.398 1.00 96.75 83 SER A CA 1
ATOM 623 C C . SER A 1 83 ? -6.897 -9.510 -4.397 1.00 96.75 83 SER A C 1
ATOM 625 O O . SER A 1 83 ? -6.760 -9.734 -5.598 1.00 96.75 83 SER A O 1
ATOM 627 N N . GLY A 1 84 ? -7.019 -8.266 -3.918 1.00 95.38 84 GLY A N 1
ATOM 628 C CA . GLY A 1 84 ? -7.017 -7.079 -4.773 1.00 95.38 84 GLY A CA 1
ATOM 629 C C . GLY A 1 84 ? -5.713 -6.926 -5.560 1.00 95.38 84 GLY A C 1
ATOM 630 O O . GLY A 1 84 ? -5.745 -6.669 -6.764 1.00 95.38 84 GLY A O 1
ATOM 631 N N . ILE A 1 85 ? -4.567 -7.164 -4.913 1.00 95.31 85 ILE A N 1
ATOM 632 C CA . ILE A 1 85 ? -3.247 -7.131 -5.568 1.00 95.31 85 ILE A CA 1
ATOM 633 C C . ILE A 1 85 ? -3.145 -8.242 -6.624 1.00 95.31 85 ILE A C 1
ATOM 635 O O . ILE A 1 85 ? -2.708 -7.991 -7.749 1.00 95.31 85 ILE A O 1
ATOM 639 N N . ALA A 1 86 ? -3.579 -9.459 -6.284 1.00 97.12 86 ALA A N 1
ATOM 640 C CA . ALA A 1 86 ? -3.556 -10.597 -7.201 1.00 97.12 86 ALA A CA 1
ATOM 641 C C . ALA A 1 86 ? -4.441 -10.360 -8.437 1.00 97.12 86 ALA A C 1
ATOM 643 O O . ALA A 1 86 ? -4.005 -10.597 -9.564 1.00 97.12 86 ALA A O 1
ATOM 644 N N . ILE A 1 87 ? -5.656 -9.840 -8.239 1.00 98.19 87 ILE A N 1
ATOM 645 C CA . ILE A 1 87 ? -6.593 -9.524 -9.323 1.00 98.19 87 ILE A CA 1
ATOM 646 C C . ILE A 1 87 ? -6.038 -8.403 -10.207 1.00 98.19 87 ILE A C 1
ATOM 648 O O . ILE A 1 87 ? -6.081 -8.527 -11.429 1.00 98.19 87 ILE A O 1
ATOM 652 N N . ALA A 1 88 ? -5.463 -7.346 -9.626 1.00 97.12 88 ALA A N 1
ATOM 653 C CA . ALA A 1 88 ? -4.835 -6.278 -10.402 1.00 97.12 88 ALA A CA 1
ATOM 654 C C . ALA A 1 88 ? -3.703 -6.819 -11.293 1.00 97.12 88 ALA A C 1
ATOM 656 O O . ALA A 1 88 ? -3.661 -6.526 -12.489 1.00 97.12 88 ALA A O 1
ATOM 657 N N . GLY A 1 89 ? -2.829 -7.668 -10.742 1.00 96.56 89 GLY A N 1
ATOM 658 C CA . GLY A 1 89 ? -1.774 -8.335 -11.507 1.00 96.56 89 GLY A CA 1
ATOM 659 C C . GLY A 1 89 ? -2.325 -9.225 -12.624 1.00 96.56 89 GLY A C 1
ATOM 660 O O . GLY A 1 89 ? -1.839 -9.165 -13.754 1.00 96.56 89 GLY A O 1
ATOM 661 N N . LEU A 1 90 ? -3.374 -10.003 -12.342 1.00 97.75 90 LEU A N 1
ATOM 662 C CA . LEU A 1 90 ? -4.038 -10.845 -13.336 1.00 97.75 90 LEU A CA 1
ATOM 663 C C . LEU A 1 90 ? -4.615 -10.012 -14.486 1.00 97.75 90 LEU A C 1
ATOM 665 O O . LEU A 1 90 ? -4.396 -10.346 -15.649 1.00 97.75 90 LEU A O 1
ATOM 669 N N . ILE A 1 91 ? -5.303 -8.910 -14.178 1.00 97.00 91 ILE A N 1
ATOM 670 C CA . ILE A 1 91 ? -5.847 -7.995 -15.189 1.00 97.00 91 ILE A CA 1
ATOM 671 C C . ILE A 1 91 ? -4.721 -7.453 -16.070 1.00 97.00 91 ILE A C 1
ATOM 673 O O . ILE A 1 91 ? -4.848 -7.496 -17.291 1.00 97.00 91 ILE A O 1
ATOM 677 N N . VAL A 1 92 ? -3.604 -7.008 -15.482 1.00 95.50 92 VAL A N 1
ATOM 678 C CA . VAL A 1 92 ? -2.443 -6.514 -16.243 1.00 95.50 92 VAL A CA 1
ATOM 679 C C . VAL A 1 92 ? -1.872 -7.602 -17.160 1.00 95.5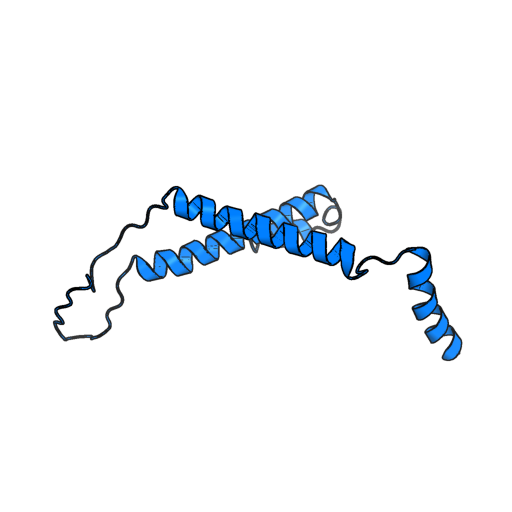0 92 VAL A C 1
ATOM 681 O O . VAL A 1 92 ? -1.606 -7.333 -18.330 1.00 95.50 92 VAL A O 1
ATOM 684 N N . MET A 1 93 ? -1.735 -8.842 -16.685 1.00 94.81 93 MET A N 1
ATOM 685 C CA . MET A 1 93 ? -1.246 -9.949 -17.520 1.00 94.81 93 MET A CA 1
ATOM 686 C C . MET A 1 93 ? -2.191 -10.265 -18.684 1.00 94.81 93 MET A C 1
ATOM 688 O O . MET A 1 93 ? -1.741 -10.450 -19.816 1.00 94.81 93 MET A O 1
ATOM 692 N N . LEU A 1 94 ? -3.501 -10.318 -18.427 1.00 95.44 94 LEU A N 1
ATOM 693 C CA . LEU A 1 94 ? -4.504 -10.554 -19.468 1.00 95.44 94 LEU A CA 1
ATOM 694 C C . LEU A 1 94 ? -4.514 -9.406 -20.481 1.00 95.44 94 LEU A C 1
ATOM 696 O O . LEU A 1 94 ? -4.523 -9.650 -21.686 1.00 95.44 94 LEU A O 1
ATOM 700 N N . ALA A 1 95 ? -4.429 -8.167 -20.000 1.00 93.50 95 ALA A N 1
ATOM 701 C CA . ALA A 1 95 ? -4.311 -6.977 -20.823 1.00 93.50 95 ALA A CA 1
ATOM 702 C C . ALA A 1 95 ? -3.100 -7.087 -21.766 1.00 93.50 95 ALA A C 1
ATOM 704 O O . ALA A 1 95 ? -3.253 -6.977 -22.982 1.00 93.50 95 ALA A O 1
ATOM 705 N N . MET A 1 96 ? -1.916 -7.412 -21.235 1.00 92.44 96 MET A N 1
ATOM 706 C CA . MET A 1 9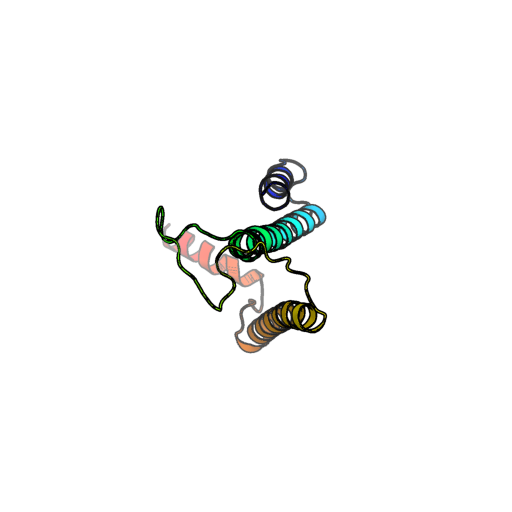6 ? -0.706 -7.619 -22.040 1.00 92.44 96 MET A CA 1
ATOM 707 C C . MET A 1 96 ? -0.855 -8.746 -23.071 1.00 92.44 96 MET A C 1
ATOM 709 O O . MET A 1 96 ? -0.370 -8.604 -24.193 1.00 92.44 96 MET A O 1
ATOM 713 N N . LYS A 1 97 ? -1.526 -9.847 -22.714 1.00 88.62 97 LYS A N 1
ATOM 714 C CA . LYS A 1 97 ? -1.710 -11.012 -23.592 1.00 88.62 97 LYS A CA 1
ATOM 715 C C . LYS A 1 97 ? -2.679 -10.749 -24.746 1.00 88.62 97 LYS A C 1
ATOM 717 O O . LYS A 1 97 ? -2.442 -11.241 -25.845 1.00 88.62 97 LYS A O 1
ATOM 722 N N . PHE A 1 98 ? -3.773 -10.033 -24.495 1.00 92.62 98 PHE A N 1
ATOM 723 C CA . PHE A 1 98 ? -4.890 -9.949 -25.440 1.00 92.62 98 PHE A CA 1
ATOM 724 C C . PHE A 1 98 ? -4.993 -8.616 -26.188 1.00 92.62 98 PHE A C 1
ATOM 726 O O . PHE A 1 98 ? -5.535 -8.605 -27.288 1.00 92.62 98 PHE A O 1
ATOM 733 N N . LEU A 1 99 ? -4.483 -7.506 -25.639 1.00 89.94 99 LEU A N 1
ATOM 734 C CA . LEU A 1 99 ? -4.658 -6.172 -26.238 1.00 89.94 99 LEU A CA 1
ATOM 735 C C . LEU A 1 99 ? -3.454 -5.695 -27.067 1.00 89.94 99 LEU A C 1
ATOM 737 O O . LEU A 1 99 ? -3.505 -4.611 -27.638 1.00 89.94 99 LEU A O 1
ATOM 741 N N . GLY A 1 100 ? -2.371 -6.475 -27.153 1.00 83.56 100 GLY A N 1
ATOM 742 C CA . GLY A 1 100 ? -1.207 -6.107 -27.968 1.00 83.56 100 GLY A CA 1
ATOM 743 C C . GLY A 1 100 ? -0.464 -4.859 -27.469 1.00 83.56 100 GLY A C 1
ATOM 744 O O . GLY A 1 100 ? 0.044 -4.090 -28.276 1.00 83.56 100 GLY A O 1
ATOM 745 N N . PHE A 1 101 ? -0.389 -4.646 -26.147 1.00 82.56 101 PHE A N 1
ATOM 746 C CA . PHE A 1 101 ? 0.302 -3.485 -25.556 1.00 82.56 101 PHE A CA 1
ATOM 747 C C . PHE A 1 101 ? 1.805 -3.426 -25.857 1.00 82.56 101 PHE A C 1
ATOM 749 O O . PHE A 1 101 ? 2.386 -2.343 -25.825 1.00 82.56 101 PHE A O 1
ATOM 756 N N . LEU A 1 102 ? 2.448 -4.572 -26.106 1.00 81.50 102 LEU A N 1
ATOM 757 C CA . LEU A 1 102 ? 3.872 -4.629 -26.424 1.00 81.50 102 LEU A CA 1
ATOM 758 C C . LEU A 1 102 ? 4.082 -4.660 -27.944 1.00 81.50 102 LEU A C 1
ATOM 760 O O . LEU A 1 102 ? 3.474 -5.494 -28.620 1.00 81.50 102 LEU A O 1
ATOM 764 N N . PRO A 1 103 ? 4.971 -3.815 -28.494 1.00 80.38 103 PRO A N 1
ATOM 765 C CA . PRO A 1 103 ? 5.313 -3.880 -29.906 1.00 80.38 103 PRO A CA 1
ATOM 766 C C . PRO A 1 103 ? 5.997 -5.218 -30.217 1.00 80.38 103 PRO A C 1
ATOM 768 O O . PRO A 1 103 ? 6.888 -5.656 -29.492 1.00 80.38 103 PRO A O 1
ATOM 771 N N . GLY A 1 104 ? 5.614 -5.855 -31.328 1.00 77.44 104 GLY A N 1
ATOM 772 C CA . GLY A 1 104 ? 6.204 -7.130 -31.760 1.00 77.44 104 GLY A CA 1
ATOM 773 C C . GLY A 1 104 ? 7.694 -7.039 -32.118 1.00 77.44 104 GLY A C 1
ATOM 774 O O . GLY A 1 104 ? 8.368 -8.064 -32.202 1.00 77.44 104 GLY A O 1
ATOM 775 N N . ARG A 1 105 ? 8.211 -5.820 -32.326 1.00 77.88 105 ARG A N 1
ATOM 776 C CA . ARG A 1 105 ? 9.629 -5.500 -32.539 1.00 77.88 105 ARG A CA 1
ATOM 777 C C . ARG A 1 105 ? 9.938 -4.123 -31.954 1.00 77.88 105 ARG A C 1
ATOM 779 O O . ARG A 1 105 ? 9.177 -3.183 -32.178 1.00 77.88 105 ARG A O 1
ATOM 786 N N . LEU A 1 106 ? 11.052 -3.992 -31.240 1.00 71.38 106 LEU A N 1
ATOM 787 C CA . LEU A 1 106 ? 11.471 -2.724 -30.620 1.00 71.38 106 LEU A CA 1
ATOM 788 C C . LEU A 1 106 ? 12.118 -1.766 -31.639 1.00 71.38 106 LEU A C 1
ATOM 790 O O . LEU A 1 106 ? 12.083 -0.554 -31.480 1.00 71.38 106 LEU A O 1
ATOM 794 N N . ASP A 1 107 ? 12.622 -2.318 -32.735 1.00 75.81 107 ASP A N 1
ATOM 795 C CA . ASP A 1 107 ? 13.313 -1.667 -33.851 1.00 75.81 107 ASP A CA 1
ATOM 796 C C . ASP A 1 107 ? 12.374 -0.913 -34.825 1.00 75.81 107 ASP A C 1
ATOM 798 O O . ASP A 1 107 ? 12.827 -0.247 -35.757 1.00 75.81 107 ASP A O 1
ATOM 802 N N . GLY A 1 108 ? 11.054 -0.991 -34.620 1.00 57.88 108 GLY A N 1
ATOM 803 C CA . GLY A 1 108 ? 10.049 -0.262 -35.407 1.00 57.88 108 GLY A CA 1
ATOM 804 C C . GLY A 1 108 ? 9.622 1.091 -34.823 1.00 57.88 108 GLY A C 1
ATOM 805 O O . GLY A 1 108 ? 9.045 1.898 -35.550 1.00 57.88 108 GLY A O 1
ATOM 806 N N . ALA A 1 109 ? 9.902 1.354 -33.542 1.00 57.22 109 ALA A N 1
ATOM 807 C CA . ALA A 1 109 ? 9.446 2.565 -32.852 1.00 57.22 109 ALA A CA 1
ATOM 808 C C . ALA A 1 109 ? 10.164 3.842 -33.337 1.00 57.22 109 ALA A C 1
ATOM 810 O O . ALA A 1 109 ? 9.545 4.903 -33.405 1.00 57.22 109 ALA A O 1
ATOM 811 N N . ASP A 1 110 ? 11.426 3.730 -33.766 1.00 56.41 110 ASP A N 1
ATOM 812 C CA . ASP A 1 110 ? 12.222 4.868 -34.256 1.00 56.41 110 ASP A CA 1
ATOM 813 C C . ASP A 1 110 ? 11.755 5.401 -35.618 1.00 56.41 110 ASP A C 1
ATOM 815 O O . ASP A 1 110 ? 11.880 6.593 -35.908 1.00 56.41 110 ASP A O 1
ATOM 819 N N . LYS A 1 111 ? 11.148 4.554 -36.461 1.00 53.41 111 LYS A N 1
ATOM 820 C CA . LYS A 1 111 ? 10.811 4.935 -37.843 1.00 53.41 111 LYS A CA 1
ATOM 821 C C . LYS A 1 111 ? 9.775 6.058 -37.914 1.00 53.41 111 LYS A C 1
ATOM 823 O O . LYS A 1 111 ? 9.890 6.925 -38.775 1.00 53.41 111 LYS A O 1
ATOM 828 N N . HIS A 1 112 ? 8.815 6.105 -36.988 1.00 52.88 112 HIS A N 1
ATOM 829 C CA . HIS A 1 112 ? 7.795 7.161 -36.962 1.00 52.88 112 HIS A CA 1
ATOM 830 C C . HIS A 1 112 ? 8.340 8.532 -36.527 1.00 52.88 112 HIS A C 1
ATOM 832 O O . HIS A 1 112 ? 7.792 9.554 -36.941 1.00 52.88 112 HIS A O 1
ATOM 838 N N . ILE A 1 113 ? 9.414 8.580 -35.729 1.00 57.75 113 ILE A N 1
ATOM 839 C CA . ILE A 1 113 ? 10.044 9.842 -35.305 1.00 57.75 113 ILE A CA 1
ATOM 840 C C . ILE A 1 113 ? 10.999 10.347 -36.391 1.00 57.75 113 ILE A C 1
ATOM 842 O O . ILE A 1 113 ? 10.934 11.519 -36.769 1.00 57.75 113 ILE A O 1
ATOM 846 N N . THR A 1 114 ? 11.804 9.458 -36.978 1.00 55.09 114 THR A N 1
ATOM 847 C CA . THR A 1 114 ? 12.709 9.806 -38.084 1.00 55.09 114 THR A CA 1
ATOM 848 C C . THR A 1 114 ? 11.950 10.249 -39.341 1.00 55.09 114 THR A C 1
ATOM 850 O O . THR A 1 114 ? 12.360 11.203 -39.997 1.00 55.09 114 THR A O 1
ATOM 853 N N . GLN A 1 115 ? 10.808 9.630 -39.661 1.00 56.62 115 GLN A N 1
ATOM 854 C CA . GLN A 1 115 ? 10.030 9.971 -40.858 1.00 56.62 115 GLN A CA 1
ATOM 855 C C . GLN A 1 115 ? 9.342 11.346 -40.766 1.00 56.62 115 GLN A C 1
ATOM 857 O O . GLN A 1 115 ? 9.220 12.030 -41.779 1.00 56.62 115 GLN A O 1
ATOM 862 N N . ARG A 1 116 ? 8.941 11.799 -39.566 1.00 55.25 116 ARG A N 1
ATOM 863 C CA . ARG A 1 116 ? 8.405 13.163 -39.365 1.00 55.25 116 ARG A CA 1
ATOM 864 C C . ARG A 1 116 ? 9.493 14.234 -39.435 1.00 55.25 116 ARG A C 1
ATOM 866 O O . ARG A 1 116 ? 9.213 15.324 -39.916 1.00 55.25 116 ARG A O 1
ATOM 873 N N . ALA A 1 117 ? 10.712 13.923 -38.992 1.00 55.72 117 ALA A N 1
ATOM 874 C CA . ALA A 1 117 ? 11.859 14.821 -39.119 1.00 55.72 117 ALA A CA 1
ATOM 875 C C . ALA A 1 117 ? 12.325 14.961 -40.580 1.00 55.72 117 ALA A C 1
ATOM 877 O O . ALA A 1 117 ? 12.638 16.062 -41.014 1.00 55.72 117 ALA A O 1
ATOM 878 N N . ALA A 1 118 ? 12.308 13.870 -41.355 1.00 53.47 118 ALA A N 1
ATOM 879 C CA . ALA A 1 118 ? 12.673 13.882 -42.773 1.00 53.47 118 ALA A CA 1
ATOM 880 C C . ALA A 1 118 ? 11.604 14.509 -43.690 1.00 53.47 118 ALA A C 1
ATOM 882 O O . ALA A 1 118 ? 11.943 15.002 -44.753 1.00 53.47 118 ALA A O 1
ATOM 883 N N . ALA A 1 119 ? 10.325 14.501 -43.297 1.00 53.47 119 ALA A N 1
ATOM 884 C CA . ALA A 1 119 ? 9.247 15.169 -44.038 1.00 53.47 119 ALA A CA 1
ATOM 885 C C . ALA A 1 119 ? 9.129 16.679 -43.736 1.00 53.47 119 ALA A C 1
ATOM 887 O O . ALA A 1 119 ? 8.313 17.362 -44.351 1.00 53.47 119 ALA A O 1
ATOM 888 N N . ALA A 1 120 ? 9.896 17.183 -42.763 1.00 54.31 120 ALA A N 1
ATOM 889 C CA . ALA A 1 120 ? 9.954 18.592 -42.371 1.00 54.31 120 ALA A CA 1
ATOM 890 C C . ALA A 1 120 ? 11.251 19.297 -42.830 1.00 54.31 120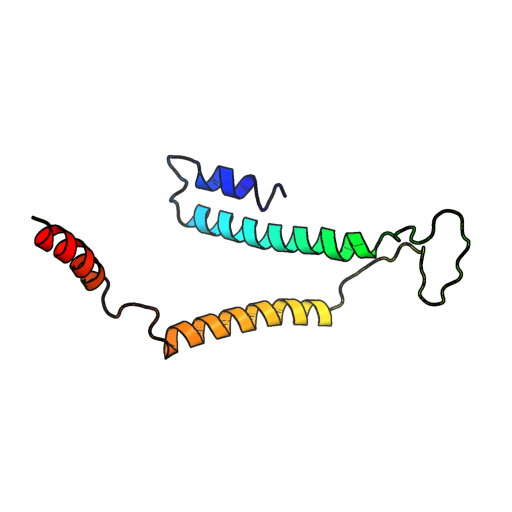 ALA A C 1
ATOM 892 O O . ALA A 1 120 ? 11.469 20.451 -42.459 1.00 54.31 120 ALA A O 1
ATOM 893 N N . ALA A 1 121 ? 12.094 18.603 -43.603 1.00 46.47 121 ALA A N 1
ATOM 894 C CA . ALA A 1 121 ? 13.312 19.099 -44.245 1.00 46.47 121 ALA A CA 1
ATOM 895 C C . ALA A 1 121 ? 13.133 19.085 -45.769 1.00 46.47 121 ALA A C 1
ATOM 897 O O . ALA A 1 121 ? 13.709 19.979 -46.426 1.00 46.47 121 ALA A O 1
#

Radius of gyration: 24.35 Å; chains: 1; bounding box: 53×35×68 Å

Sequence (121 aa):
MVLGGIVPMILLMHPRIGELRGRIVAATSLVVGGGFAQMWVTIVGGQAFPLVIFPGRQVSSSFYDGVVNTYTPTLPEWLLGFSGIAIAGLIVMLAMKFLGFLPGRLDGADKHITQRAAAAA

Foldseek 3Di:
DCQQPVQLCVLLPPPPHNPPPVSVVSNVVSNVVVVVVVCCCCVVVVVQAADPPDPPDDDDDPPPRGHRDDDDDDPVNVVVVVVVVVVVVVVVVVCVVPVVPDDPDPVPPVVVVVVVVVVVD